Protein AF-A0A0V8M5J4-F1 (afdb_monomer_lite)

InterPro domains:
  IPR059876 Chloroethene reductive dehalogenase membrane anchor protein [PF27193] (1-86)

Secondary structure (DSSP, 8-state):
-HHHHHHHHHHHHHHHHHHHHHTT----HHHHHHHHHHHHHHHHHHHHHHHHHHTT-HHHHHHHIIIIIHHHHHHHHHHHHHHHHHHTT-

Radius of gyration: 15.11 Å; chains: 1; bounding box: 34×18×45 Å

Foldseek 3Di:
DVVVLVVVLVVVVVVVVVVCVVVVQPQDPVLVVLLSQLVVQQSVLQVQLVVCVVVVVNVVSVVSCVVRNVVSVVSNVVSVVVSVVVVVVD

Structure (mmCIF, N/CA/C/O backbone):
data_AF-A0A0V8M5J4-F1
#
_entry.id   AF-A0A0V8M5J4-F1
#
loop_
_atom_site.group_PDB
_atom_site.id
_atom_site.type_symbol
_atom_site.label_atom_id
_atom_site.label_alt_id
_atom_site.label_comp_id
_atom_site.label_asym_id
_atom_site.label_entity_id
_atom_site.label_seq_id
_atom_site.pdbx_PDB_ins_code
_atom_site.Cartn_x
_atom_site.Cartn_y
_atom_site.Cartn_z
_atom_site.occupancy
_atom_site.B_iso_or_equiv
_atom_site.auth_seq_id
_atom_site.auth_comp_id
_atom_site.auth_asym_id
_atom_site.auth_atom_id
_atom_site.pdbx_PDB_model_num
ATOM 1 N N . MET A 1 1 ? -3.867 1.089 -19.050 1.00 68.94 1 MET A N 1
ATOM 2 C CA . MET A 1 1 ? -3.158 1.135 -17.747 1.00 68.94 1 MET A CA 1
ATOM 3 C C . MET A 1 1 ? -4.044 1.690 -16.633 1.00 68.94 1 MET A C 1
ATOM 5 O O . MET A 1 1 ? -4.308 0.949 -15.699 1.00 68.94 1 MET A O 1
ATOM 9 N N . TRP A 1 2 ? -4.602 2.902 -16.754 1.00 74.75 2 TRP A N 1
ATOM 10 C CA . TRP A 1 2 ? -5.485 3.501 -15.732 1.00 74.75 2 TRP A CA 1
ATOM 11 C C . TRP A 1 2 ? -6.707 2.656 -15.346 1.00 74.75 2 TRP A C 1
ATOM 13 O O . TRP A 1 2 ? -6.987 2.495 -14.163 1.00 74.75 2 TRP A O 1
ATOM 23 N N . ALA A 1 3 ? -7.383 2.045 -16.324 1.00 78.56 3 ALA A N 1
ATOM 24 C CA . ALA A 1 3 ? -8.521 1.162 -16.057 1.00 78.56 3 ALA A CA 1
ATOM 25 C C . ALA A 1 3 ? -8.127 -0.091 -15.250 1.00 78.56 3 ALA A C 1
ATOM 27 O O . ALA A 1 3 ? -8.836 -0.476 -14.328 1.00 78.56 3 ALA A O 1
ATOM 28 N N . VAL A 1 4 ? -6.967 -0.689 -15.550 1.00 81.00 4 VAL A N 1
ATOM 29 C CA . VAL A 1 4 ? -6.452 -1.866 -14.827 1.00 81.00 4 VAL A CA 1
ATOM 30 C C . VAL A 1 4 ? -6.105 -1.496 -13.387 1.00 81.00 4 VAL A C 1
ATOM 32 O O . VAL A 1 4 ? -6.470 -2.219 -12.469 1.00 81.00 4 VAL A O 1
ATOM 35 N N . ILE A 1 5 ? -5.471 -0.340 -13.172 1.00 77.25 5 ILE A N 1
ATOM 36 C CA . ILE A 1 5 ? -5.146 0.164 -11.829 1.00 77.25 5 ILE A CA 1
ATOM 37 C C . ILE A 1 5 ? -6.419 0.450 -11.036 1.00 77.25 5 ILE A C 1
ATOM 39 O O . ILE A 1 5 ? -6.525 0.030 -9.889 1.00 77.25 5 ILE A O 1
ATOM 43 N N . GLY A 1 6 ? -7.408 1.103 -11.652 1.00 81.56 6 GLY A N 1
ATOM 44 C CA . GLY A 1 6 ? -8.715 1.324 -11.034 1.00 81.56 6 GLY A CA 1
ATOM 45 C C . GLY A 1 6 ? -9.393 0.012 -10.634 1.00 81.56 6 GLY A C 1
ATOM 46 O O . GLY A 1 6 ? -9.953 -0.083 -9.545 1.00 81.56 6 GLY A O 1
ATOM 47 N N . PHE A 1 7 ? -9.273 -1.028 -11.464 1.00 84.12 7 PHE A N 1
ATOM 48 C CA . PHE A 1 7 ? -9.809 -2.355 -11.167 1.00 84.12 7 PHE A CA 1
ATOM 49 C C . PHE A 1 7 ? -9.077 -3.031 -9.999 1.00 84.12 7 PHE A C 1
ATOM 51 O O . PHE A 1 7 ? -9.719 -3.538 -9.081 1.00 84.12 7 PHE A O 1
ATOM 58 N N . VAL A 1 8 ? -7.741 -2.983 -9.984 1.00 83.38 8 VAL A N 1
ATOM 59 C CA . VAL A 1 8 ? -6.914 -3.522 -8.890 1.00 83.38 8 VAL A CA 1
ATOM 60 C C . VAL A 1 8 ? -7.201 -2.795 -7.573 1.00 83.38 8 VAL A C 1
ATOM 62 O O . VAL A 1 8 ? -7.373 -3.446 -6.544 1.00 83.38 8 VAL A O 1
ATOM 65 N N . LEU A 1 9 ? -7.328 -1.466 -7.603 1.00 81.94 9 LEU A N 1
ATOM 66 C CA . LEU A 1 9 ? -7.718 -0.664 -6.442 1.00 81.94 9 LEU A CA 1
ATOM 67 C C . LEU A 1 9 ? -9.132 -1.008 -5.963 1.00 81.94 9 LEU A C 1
ATOM 69 O O . LEU A 1 9 ? -9.344 -1.149 -4.761 1.00 81.94 9 LEU A O 1
ATOM 73 N N . GLY A 1 10 ? -10.086 -1.194 -6.880 1.00 83.81 10 GLY A N 1
ATOM 74 C CA . GLY A 1 10 ? -11.458 -1.589 -6.557 1.00 83.81 10 GLY A CA 1
ATOM 75 C C . GLY A 1 10 ? -11.540 -2.969 -5.899 1.00 83.81 10 GLY A C 1
ATOM 76 O O . GLY A 1 10 ? -12.199 -3.123 -4.867 1.00 83.81 10 GLY A O 1
ATOM 77 N N . ILE A 1 11 ? -10.823 -3.962 -6.437 1.00 85.25 11 ILE A N 1
ATOM 78 C CA . ILE A 1 11 ? -10.701 -5.292 -5.820 1.00 85.25 11 ILE A CA 1
ATOM 79 C C . ILE A 1 11 ? -10.049 -5.169 -4.442 1.00 85.25 11 ILE A C 1
ATOM 81 O O . ILE A 1 11 ? -10.587 -5.691 -3.468 1.00 85.25 11 ILE A O 1
ATOM 85 N N . GLY A 1 12 ? -8.929 -4.447 -4.343 1.00 79.62 12 GLY A N 1
ATOM 86 C CA . GLY A 1 12 ? -8.216 -4.239 -3.085 1.00 79.62 12 GLY A CA 1
ATOM 87 C C . GLY A 1 12 ? -9.109 -3.618 -2.010 1.00 79.62 12 GLY A C 1
ATOM 88 O O . GLY A 1 12 ? -9.216 -4.157 -0.911 1.00 79.62 12 GLY A O 1
ATOM 89 N N . ALA A 1 13 ? -9.826 -2.544 -2.344 1.00 81.56 13 ALA A N 1
ATOM 90 C CA . ALA A 1 13 ? -10.774 -1.890 -1.446 1.00 81.56 13 ALA A CA 1
ATOM 91 C C . ALA A 1 13 ? -11.917 -2.828 -1.021 1.00 81.56 13 ALA A C 1
ATOM 93 O O . ALA A 1 13 ? -12.287 -2.857 0.152 1.00 81.56 13 ALA A O 1
ATOM 94 N N . THR A 1 14 ? -12.439 -3.637 -1.948 1.00 80.12 14 THR A N 1
ATOM 95 C CA . THR A 1 14 ? -13.516 -4.599 -1.664 1.00 80.12 14 THR A CA 1
ATOM 96 C C . THR A 1 14 ? -13.050 -5.700 -0.714 1.00 80.12 14 THR A C 1
ATOM 98 O O . THR A 1 14 ? -13.728 -5.987 0.273 1.00 80.12 14 THR A O 1
ATOM 101 N N . LEU A 1 15 ? -11.877 -6.290 -0.966 1.00 80.25 15 LEU A N 1
ATOM 102 C CA . LEU A 1 15 ? -11.293 -7.322 -0.105 1.00 80.25 15 LEU A CA 1
ATOM 103 C C . LEU A 1 15 ? -10.989 -6.779 1.295 1.00 80.25 15 LEU A C 1
ATOM 105 O O . LEU A 1 15 ? -11.232 -7.463 2.290 1.00 80.25 15 LEU A O 1
ATOM 109 N N . LEU A 1 16 ? -10.521 -5.534 1.388 1.00 75.56 16 LEU A N 1
ATOM 110 C CA . LEU A 1 16 ? -10.287 -4.871 2.670 1.00 75.56 16 LEU A CA 1
ATOM 111 C C . LEU A 1 16 ? -11.585 -4.633 3.428 1.00 75.56 16 LEU A C 1
ATOM 113 O O . LEU A 1 16 ? -11.678 -4.998 4.597 1.00 75.56 16 LEU A O 1
ATOM 117 N N . TYR A 1 17 ? -12.604 -4.095 2.760 1.00 79.75 17 TYR A N 1
ATOM 118 C CA . TYR A 1 17 ? -13.915 -3.882 3.362 1.00 79.75 17 TYR A CA 1
ATOM 119 C C . TYR A 1 17 ? -14.523 -5.194 3.880 1.00 79.75 17 TYR A C 1
ATOM 121 O O . TYR A 1 17 ? -15.013 -5.257 5.009 1.00 79.75 17 TYR A O 1
ATOM 129 N N . GLN A 1 18 ? -14.439 -6.270 3.092 1.00 77.81 18 GLN A N 1
ATOM 130 C CA . GLN A 1 18 ? -14.912 -7.594 3.499 1.00 77.81 18 GLN A CA 1
ATOM 131 C C . GLN A 1 18 ? -14.115 -8.160 4.680 1.00 77.81 18 GLN A C 1
ATOM 133 O O . GLN A 1 18 ? -14.711 -8.685 5.620 1.00 77.81 18 GLN A O 1
ATOM 138 N N . SER A 1 19 ? -12.787 -8.021 4.675 1.00 70.56 19 SER A N 1
ATOM 139 C CA . SER A 1 19 ? -11.929 -8.481 5.774 1.00 70.56 19 SER A CA 1
ATOM 140 C C . SER A 1 19 ? -12.251 -7.759 7.088 1.00 70.56 19 SER A C 1
ATOM 142 O O . SER A 1 19 ? -12.405 -8.401 8.129 1.00 70.56 19 SER A O 1
ATOM 144 N N . ILE A 1 20 ? -12.459 -6.439 7.030 1.00 72.94 20 ILE A N 1
ATOM 145 C CA . ILE A 1 20 ? -12.874 -5.622 8.179 1.00 72.94 20 ILE A CA 1
ATOM 146 C C . ILE A 1 20 ? -14.234 -6.086 8.712 1.00 72.94 20 ILE A C 1
ATOM 148 O O . ILE A 1 20 ? -14.386 -6.323 9.915 1.00 72.94 20 ILE A O 1
ATOM 152 N N . ARG A 1 21 ? -15.210 -6.273 7.813 1.00 73.75 21 ARG A N 1
ATOM 153 C CA . ARG A 1 21 ? -16.569 -6.707 8.160 1.00 73.75 21 ARG A CA 1
ATOM 154 C C . ARG A 1 21 ? -16.586 -8.092 8.811 1.00 73.75 21 ARG A C 1
ATOM 156 O O . ARG A 1 21 ? -17.272 -8.282 9.813 1.00 73.75 21 ARG A O 1
ATOM 163 N N . ASN A 1 22 ? -15.823 -9.042 8.274 1.00 73.25 22 ASN A N 1
ATOM 164 C CA . ASN A 1 22 ? -15.803 -10.422 8.762 1.00 73.25 22 ASN A CA 1
ATOM 165 C C . ASN A 1 22 ? -15.129 -10.552 10.134 1.00 73.25 22 ASN A C 1
ATOM 167 O O . ASN A 1 22 ? -15.520 -11.396 10.935 1.00 73.25 22 ASN A O 1
ATOM 171 N N . GLN A 1 23 ? -14.141 -9.707 10.434 1.00 67.88 23 GLN A N 1
ATOM 172 C CA . GLN A 1 23 ? -13.359 -9.805 11.667 1.00 67.88 23 GLN A CA 1
ATOM 173 C C . GLN A 1 23 ? -13.923 -8.986 12.846 1.00 67.88 23 GLN A C 1
ATOM 175 O O . GLN A 1 23 ? -13.265 -8.933 13.894 1.00 67.88 23 GLN A O 1
ATOM 180 N N . ARG A 1 24 ? -15.104 -8.353 12.683 1.00 66.38 24 ARG A N 1
ATOM 181 C CA . ARG A 1 24 ? -15.716 -7.379 13.618 1.00 66.38 24 ARG A CA 1
ATOM 182 C C . ARG A 1 24 ? -14.713 -6.339 14.138 1.00 66.38 24 ARG A C 1
ATOM 184 O O . ARG A 1 24 ? -14.777 -5.929 15.293 1.00 66.38 24 ARG A O 1
ATOM 191 N N . ILE A 1 25 ? -13.752 -5.945 13.304 1.00 66.44 25 ILE A N 1
ATOM 192 C CA . ILE A 1 25 ? -12.746 -4.958 13.697 1.00 66.44 25 ILE A CA 1
ATOM 193 C C . ILE A 1 25 ? -13.447 -3.601 13.730 1.00 66.44 25 ILE A C 1
ATOM 195 O O . ILE A 1 25 ? -13.985 -3.156 12.715 1.00 66.44 25 ILE A O 1
ATOM 199 N N . SER A 1 26 ? -13.440 -2.944 14.889 1.00 70.12 26 SER A N 1
ATOM 200 C CA . SER A 1 26 ? -13.818 -1.536 15.004 1.00 70.12 26 SER A CA 1
ATOM 201 C C . SER A 1 26 ? -12.710 -0.686 14.378 1.00 70.12 26 SER A C 1
ATOM 203 O O . SER A 1 26 ? -11.802 -0.225 15.063 1.00 70.12 26 SER A O 1
ATOM 205 N N . VAL A 1 27 ? -12.733 -0.561 13.050 1.00 75.62 27 VAL A N 1
ATOM 206 C CA . VAL A 1 27 ? -11.788 0.290 12.319 1.00 75.62 27 VAL A CA 1
ATOM 207 C C . VAL A 1 27 ? -12.265 1.727 12.431 1.00 75.62 27 VAL A C 1
ATOM 209 O O . VAL A 1 27 ? -13.387 2.061 12.045 1.00 75.62 27 VAL A O 1
ATOM 212 N N . ARG A 1 28 ? -11.410 2.595 12.960 1.00 85.69 28 ARG A N 1
ATOM 213 C CA . ARG A 1 28 ? -11.693 4.026 13.048 1.00 85.69 28 ARG A CA 1
ATOM 214 C C . ARG A 1 28 ? -11.522 4.670 11.674 1.00 85.69 28 ARG A C 1
ATOM 216 O O . ARG A 1 28 ? -10.707 4.241 10.859 1.00 85.69 28 ARG A O 1
ATOM 223 N N . TRP A 1 29 ? -12.260 5.751 11.423 1.00 81.44 29 TRP A N 1
ATOM 224 C CA . TRP A 1 29 ? -12.266 6.431 10.119 1.00 81.44 29 TRP A CA 1
ATOM 225 C C . TRP A 1 29 ? -10.859 6.844 9.647 1.00 81.44 29 TRP A C 1
ATOM 227 O O . TRP A 1 29 ? -10.555 6.745 8.460 1.00 81.44 29 TRP A O 1
ATOM 237 N N . TYR A 1 30 ? -9.979 7.256 10.569 1.00 85.69 30 TYR A N 1
ATOM 238 C CA . TYR A 1 30 ? -8.618 7.674 10.233 1.00 85.69 30 TYR A CA 1
ATOM 239 C C . TYR A 1 30 ? -7.712 6.491 9.875 1.00 85.69 30 TYR A C 1
ATOM 241 O O . TYR A 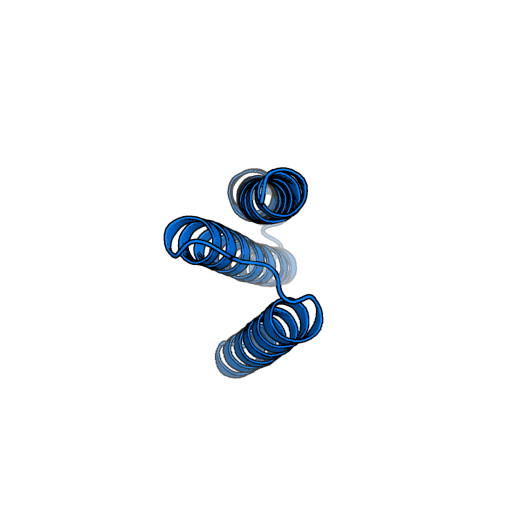1 30 ? -6.826 6.642 9.044 1.00 85.69 30 TYR A O 1
ATOM 249 N N . GLU A 1 31 ? -7.935 5.304 10.445 1.00 87.38 31 GLU A N 1
ATOM 250 C CA . GLU A 1 31 ? -7.182 4.092 10.092 1.00 87.38 31 GLU A CA 1
ATOM 251 C C . GLU A 1 31 ? -7.524 3.682 8.661 1.00 87.38 31 GLU A C 1
ATOM 253 O O . GLU A 1 31 ? -6.639 3.370 7.866 1.00 87.38 31 GLU A O 1
ATOM 258 N N . MET A 1 32 ? -8.806 3.785 8.304 1.00 84.75 32 MET A N 1
ATOM 259 C CA . MET A 1 32 ? -9.267 3.565 6.939 1.00 84.75 32 MET A CA 1
ATOM 260 C C . MET A 1 32 ? -8.675 4.596 5.967 1.00 84.75 32 MET A C 1
ATOM 262 O O . MET A 1 32 ? -8.222 4.218 4.888 1.00 84.75 32 MET A O 1
ATOM 266 N N . LEU A 1 33 ? -8.616 5.876 6.354 1.00 87.00 33 LEU A N 1
ATOM 267 C CA . LEU A 1 33 ? -8.027 6.936 5.531 1.00 87.00 33 LEU A CA 1
ATOM 268 C C . LEU A 1 33 ? -6.518 6.731 5.316 1.00 87.00 33 LEU A C 1
ATOM 270 O O . LEU A 1 33 ? -6.054 6.776 4.179 1.00 87.00 33 LEU A O 1
ATOM 274 N N . ILE A 1 34 ? -5.756 6.463 6.382 1.00 89.31 34 ILE A N 1
ATOM 275 C CA . ILE A 1 34 ? -4.305 6.222 6.308 1.00 89.31 34 ILE A CA 1
ATOM 276 C C . ILE A 1 34 ? -4.014 4.977 5.463 1.00 89.31 34 ILE A C 1
ATOM 278 O O . ILE A 1 34 ? -3.131 5.007 4.605 1.00 89.31 34 ILE A O 1
ATOM 282 N N . GLY A 1 35 ? -4.782 3.900 5.658 1.00 88.88 35 GLY A N 1
ATOM 283 C CA . GLY A 1 35 ? -4.660 2.683 4.859 1.00 88.88 35 GLY A CA 1
ATOM 284 C C . GLY A 1 35 ? -4.952 2.926 3.377 1.00 88.88 35 GLY A C 1
ATOM 285 O O . GLY A 1 35 ? -4.190 2.480 2.519 1.00 88.88 35 GLY A O 1
ATOM 286 N N . ALA A 1 36 ? -6.009 3.682 3.067 1.00 87.38 36 ALA A N 1
ATOM 287 C CA . ALA A 1 36 ? -6.355 4.044 1.696 1.00 87.38 36 ALA A CA 1
ATOM 288 C C . ALA A 1 36 ? -5.256 4.885 1.029 1.00 87.38 36 ALA A C 1
ATOM 290 O O . ALA A 1 36 ? -4.847 4.571 -0.088 1.00 87.38 36 ALA A O 1
ATOM 291 N N . ILE A 1 37 ? -4.727 5.901 1.721 1.00 91.06 37 ILE A N 1
ATOM 292 C CA . ILE A 1 37 ? -3.616 6.727 1.220 1.00 91.06 37 ILE A CA 1
ATOM 293 C C . ILE A 1 37 ? -2.378 5.863 0.958 1.00 91.06 37 ILE A C 1
ATOM 295 O O . ILE A 1 37 ? -1.770 5.976 -0.107 1.00 91.06 37 ILE A O 1
ATOM 299 N N . GLY A 1 38 ? -2.038 4.960 1.884 1.00 92.38 38 GLY A N 1
ATOM 300 C CA . GLY A 1 38 ? -0.906 4.047 1.730 1.00 92.38 38 GLY A CA 1
ATOM 301 C C . GLY A 1 38 ? -1.021 3.158 0.488 1.00 92.38 38 GLY A C 1
ATOM 302 O O . GLY A 1 38 ? -0.067 3.036 -0.280 1.00 92.38 38 GLY A O 1
ATOM 303 N N . LEU A 1 39 ? -2.207 2.599 0.233 1.00 89.81 39 LEU A N 1
ATOM 304 C CA . LEU A 1 39 ? -2.460 1.788 -0.963 1.00 89.81 39 LEU A CA 1
ATOM 305 C C . LEU A 1 39 ? -2.415 2.608 -2.248 1.00 89.81 39 LEU A C 1
ATOM 307 O O . LEU A 1 39 ? -1.804 2.168 -3.218 1.00 89.81 39 LEU A O 1
ATOM 311 N N . VAL A 1 40 ? -3.030 3.793 -2.264 1.00 90.00 40 VAL A N 1
ATOM 312 C CA . VAL A 1 40 ? -2.986 4.683 -3.432 1.00 90.00 40 VAL A CA 1
ATOM 313 C C . VAL A 1 40 ? -1.541 5.042 -3.764 1.00 90.00 40 VAL A C 1
ATOM 315 O O . VAL A 1 40 ? -1.143 4.903 -4.918 1.00 90.00 40 VAL A O 1
ATOM 318 N N . MET A 1 41 ? -0.735 5.419 -2.764 1.00 92.75 41 MET A N 1
ATOM 319 C CA . MET A 1 41 ? 0.696 5.680 -2.952 1.00 92.75 41 MET A CA 1
ATOM 320 C C . MET A 1 41 ? 1.423 4.453 -3.501 1.00 92.75 41 MET A C 1
ATOM 322 O O . MET A 1 41 ? 2.159 4.571 -4.477 1.00 92.75 41 MET A O 1
ATOM 326 N N . PHE A 1 42 ? 1.190 3.271 -2.927 1.00 91.69 42 PHE A N 1
ATOM 327 C CA . PHE A 1 42 ? 1.838 2.044 -3.380 1.00 91.69 42 PHE A CA 1
ATOM 328 C C . PHE A 1 42 ? 1.523 1.722 -4.845 1.00 91.69 42 PHE A C 1
ATOM 330 O O . PHE A 1 42 ? 2.438 1.524 -5.642 1.00 91.69 42 PHE A O 1
ATOM 337 N N . PHE A 1 43 ? 0.246 1.714 -5.229 1.00 89.19 43 PHE A N 1
ATOM 338 C CA . PHE A 1 43 ? -0.148 1.397 -6.603 1.00 89.19 43 PHE A CA 1
ATOM 339 C C . PHE A 1 43 ? 0.272 2.478 -7.602 1.00 89.19 43 PHE A C 1
ATOM 341 O O . PHE A 1 43 ? 0.692 2.147 -8.712 1.00 89.19 43 PHE A O 1
ATOM 348 N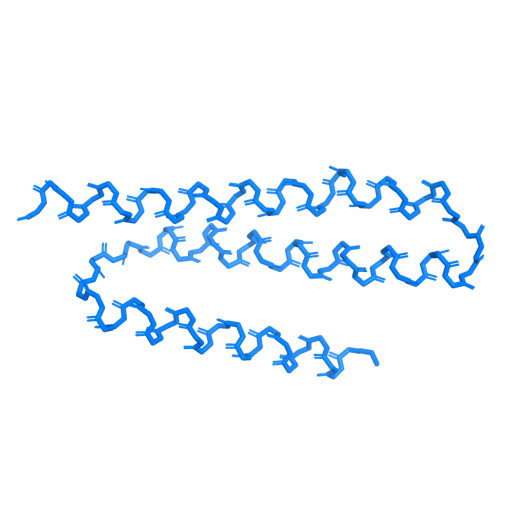 N . PHE A 1 44 ? 0.218 3.752 -7.207 1.00 89.56 44 PHE A N 1
ATOM 349 C CA . PHE A 1 44 ? 0.721 4.858 -8.018 1.00 89.56 44 PHE A CA 1
ATOM 350 C C . PHE A 1 44 ? 2.229 4.729 -8.266 1.00 89.56 44 PHE A C 1
ATOM 352 O O . PHE A 1 44 ? 2.679 4.796 -9.411 1.00 89.56 44 PHE A O 1
ATOM 359 N N . GLY A 1 45 ? 3.018 4.485 -7.217 1.00 91.62 45 GLY A N 1
ATOM 360 C CA . GLY A 1 45 ? 4.458 4.277 -7.345 1.00 91.62 45 GLY A CA 1
ATOM 361 C C . GLY A 1 45 ? 4.792 3.036 -8.178 1.00 91.62 45 GLY A C 1
ATOM 362 O O . GLY A 1 45 ? 5.676 3.092 -9.029 1.00 91.62 45 GLY A O 1
ATOM 363 N N . LEU A 1 46 ? 4.044 1.940 -8.003 1.00 91.31 46 LEU A N 1
ATOM 364 C CA . LEU A 1 46 ? 4.269 0.687 -8.724 1.00 91.31 46 LEU A CA 1
ATOM 365 C C . LEU A 1 46 ? 4.033 0.850 -10.228 1.00 91.31 46 LEU A C 1
ATOM 367 O O . LEU A 1 46 ? 4.828 0.367 -11.030 1.00 91.31 46 LEU A O 1
ATOM 371 N N . GLN A 1 47 ? 2.984 1.570 -10.631 1.00 88.81 47 GLN A N 1
ATOM 372 C CA . GLN A 1 47 ? 2.780 1.901 -12.039 1.00 88.81 47 GLN A CA 1
ATOM 373 C C . GLN A 1 47 ? 3.936 2.747 -12.588 1.00 88.81 47 GLN A C 1
ATOM 375 O O . GLN A 1 47 ? 4.430 2.456 -13.679 1.00 88.81 47 GLN A O 1
ATOM 380 N N . ASN A 1 48 ? 4.353 3.794 -11.870 1.00 89.88 48 ASN A N 1
ATOM 381 C CA . ASN A 1 48 ? 5.437 4.669 -12.324 1.00 89.88 48 ASN A CA 1
ATOM 382 C C . ASN A 1 48 ? 6.758 3.902 -12.455 1.00 89.88 48 ASN A C 1
ATOM 384 O O . ASN A 1 48 ? 7.480 4.101 -13.426 1.00 89.88 48 ASN A O 1
ATOM 388 N N . PHE A 1 49 ? 7.022 2.957 -11.550 1.00 90.88 49 PHE A N 1
ATOM 389 C CA . PHE A 1 49 ? 8.139 2.025 -11.669 1.00 90.88 49 PHE A CA 1
ATOM 390 C C . PHE A 1 49 ? 8.048 1.186 -12.952 1.00 90.88 49 PHE A C 1
ATOM 392 O O . PHE A 1 49 ? 8.999 1.152 -13.726 1.00 90.88 49 PHE A O 1
ATOM 399 N N . LEU A 1 50 ? 6.905 0.539 -13.211 1.00 90.00 50 LEU A N 1
ATOM 400 C CA . LEU A 1 50 ? 6.726 -0.302 -14.404 1.00 90.00 50 LEU A CA 1
ATOM 401 C C . LEU A 1 50 ? 6.830 0.504 -15.707 1.00 90.00 50 LEU A C 1
ATOM 403 O O . LEU A 1 50 ? 7.393 0.022 -16.685 1.00 90.00 50 LEU A O 1
ATOM 407 N N . THR A 1 51 ? 6.306 1.731 -15.708 1.00 89.12 51 THR A N 1
ATOM 408 C CA . THR A 1 51 ? 6.344 2.635 -16.867 1.00 89.12 51 THR A CA 1
ATOM 409 C C . THR A 1 51 ? 7.771 3.107 -17.130 1.00 89.12 51 THR A C 1
ATOM 411 O O . THR A 1 51 ? 8.282 2.921 -18.229 1.00 89.12 51 THR A O 1
ATOM 414 N N . GLY A 1 52 ? 8.459 3.624 -16.108 1.00 87.12 52 GLY A N 1
ATOM 415 C CA . GLY A 1 52 ? 9.838 4.085 -16.253 1.00 87.12 52 GLY A CA 1
ATOM 416 C C . GLY A 1 52 ? 10.810 2.956 -16.606 1.00 87.12 52 GLY A C 1
ATOM 417 O O . GLY A 1 52 ? 11.768 3.180 -17.341 1.00 87.12 52 GLY A O 1
ATOM 418 N N . PHE A 1 53 ? 10.559 1.726 -16.143 1.00 87.12 53 PHE A N 1
ATOM 419 C CA . PHE A 1 53 ? 11.383 0.574 -16.505 1.00 87.12 53 PHE A CA 1
ATOM 420 C C . PHE A 1 53 ? 11.202 0.197 -17.982 1.00 87.12 53 PHE A C 1
ATOM 422 O O . PHE A 1 53 ? 12.184 -0.104 -18.658 1.00 87.12 53 PHE A O 1
ATOM 429 N N . ALA A 1 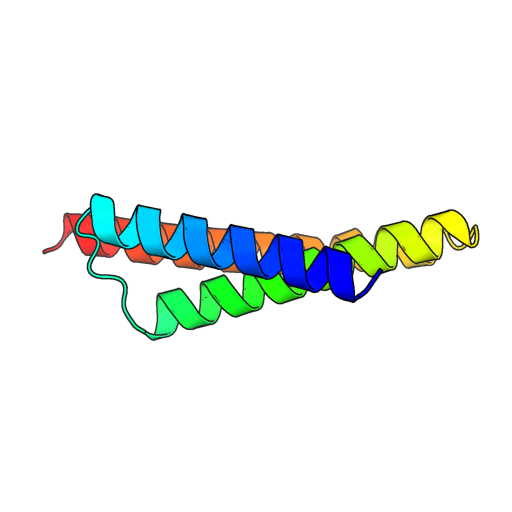54 ? 9.970 0.272 -18.499 1.00 89.25 54 ALA A N 1
ATOM 430 C CA . ALA A 1 54 ? 9.681 0.070 -19.920 1.00 89.25 54 ALA A CA 1
ATOM 431 C C . ALA A 1 54 ? 10.296 1.165 -20.814 1.00 89.25 54 ALA A C 1
ATOM 433 O O . ALA A 1 54 ? 10.647 0.893 -21.959 1.00 89.25 54 ALA A O 1
ATOM 434 N N . GLU A 1 55 ? 10.473 2.377 -20.285 1.00 91.31 55 GLU A N 1
ATOM 435 C CA . GLU A 1 55 ? 11.118 3.509 -20.967 1.00 91.31 55 GLU A CA 1
ATOM 436 C C . GLU A 1 55 ? 12.647 3.559 -20.769 1.00 91.31 55 GLU A C 1
ATOM 438 O O . GLU A 1 55 ? 13.284 4.560 -21.088 1.00 91.31 55 GLU A O 1
ATOM 443 N N . PHE A 1 56 ? 13.263 2.497 -20.231 1.00 88.06 56 PHE A N 1
ATOM 444 C CA . PHE A 1 56 ? 14.699 2.421 -19.903 1.00 88.06 56 PHE A CA 1
ATOM 445 C C . PHE A 1 56 ? 15.197 3.492 -18.907 1.00 88.06 56 PHE A C 1
ATOM 447 O O . PHE A 1 56 ? 16.399 3.630 -18.677 1.00 88.06 56 PHE A O 1
ATOM 454 N N . ALA A 1 57 ? 14.287 4.189 -18.222 1.00 88.12 57 ALA A N 1
ATOM 455 C CA . ALA A 1 57 ? 14.563 5.126 -17.135 1.00 88.12 57 ALA A CA 1
ATOM 456 C C . ALA A 1 57 ? 14.680 4.386 -15.787 1.00 88.12 57 ALA A C 1
ATOM 458 O O . ALA A 1 57 ? 13.980 4.672 -14.806 1.00 88.12 57 ALA A O 1
ATOM 459 N N . SER A 1 58 ? 15.577 3.399 -15.728 1.00 84.56 58 SER A N 1
ATOM 460 C CA . SER A 1 58 ? 15.749 2.491 -14.582 1.00 84.56 58 SER A CA 1
ATOM 461 C C . SER A 1 58 ? 16.054 3.227 -13.273 1.00 84.56 58 SER A C 1
ATOM 463 O O . SER A 1 58 ? 15.511 2.881 -12.223 1.00 84.56 58 SER A O 1
ATOM 465 N N . HIS A 1 59 ? 16.849 4.297 -13.334 1.00 88.75 59 HIS A N 1
ATOM 466 C CA . HIS A 1 59 ? 17.223 5.073 -12.154 1.00 88.75 59 HIS A CA 1
ATOM 467 C C . HIS A 1 59 ? 16.030 5.814 -11.529 1.00 88.75 59 HIS A C 1
ATOM 469 O O . HIS A 1 59 ? 15.837 5.752 -10.316 1.00 88.75 59 HIS A O 1
ATOM 475 N N . ALA A 1 60 ? 15.200 6.467 -12.351 1.00 86.56 60 ALA A N 1
ATOM 476 C CA . ALA A 1 60 ? 13.993 7.158 -11.894 1.00 86.56 60 ALA A CA 1
ATOM 477 C C . ALA A 1 60 ? 12.949 6.169 -11.354 1.00 86.56 60 ALA A C 1
ATOM 479 O O . ALA A 1 60 ? 12.319 6.414 -10.327 1.00 86.56 60 ALA A O 1
ATOM 480 N N . SER A 1 61 ? 12.831 5.008 -12.001 1.00 89.19 61 SER A N 1
ATOM 481 C CA . SER A 1 61 ? 11.927 3.935 -11.581 1.00 89.19 61 SER A CA 1
ATOM 482 C C . SER A 1 61 ? 12.246 3.456 -10.164 1.00 89.19 61 SER A C 1
ATOM 484 O O . SER A 1 61 ? 11.360 3.385 -9.312 1.00 89.19 61 SER A O 1
ATOM 486 N N . LEU A 1 62 ? 13.523 3.186 -9.871 1.00 91.56 62 LEU A N 1
ATOM 487 C CA . LEU A 1 62 ? 13.961 2.762 -8.536 1.00 91.56 62 LEU A CA 1
ATOM 488 C C . LEU A 1 62 ? 13.673 3.819 -7.462 1.00 91.56 62 LEU A C 1
ATOM 490 O O . LEU A 1 62 ? 13.290 3.472 -6.345 1.00 91.56 62 LEU A O 1
ATOM 494 N N . ILE A 1 63 ? 13.792 5.105 -7.802 1.00 92.94 63 ILE A N 1
ATOM 495 C CA . ILE A 1 63 ? 13.461 6.204 -6.887 1.00 92.94 63 ILE A CA 1
ATOM 496 C C . ILE A 1 63 ? 11.963 6.196 -6.547 1.00 92.94 63 ILE A C 1
ATOM 498 O O . ILE A 1 63 ? 11.614 6.338 -5.376 1.00 92.94 63 ILE A O 1
ATOM 502 N N . PHE A 1 64 ? 11.074 5.952 -7.518 1.00 90.19 64 PHE A N 1
ATOM 503 C CA . PHE A 1 64 ? 9.638 5.790 -7.246 1.00 90.19 64 PHE A CA 1
ATOM 504 C C . PHE A 1 64 ? 9.352 4.623 -6.297 1.00 90.19 64 PHE A C 1
ATOM 506 O O . PHE A 1 64 ? 8.536 4.752 -5.382 1.00 90.19 64 PHE A O 1
ATOM 513 N N . LEU A 1 65 ? 10.052 3.499 -6.466 1.00 90.44 65 LEU A N 1
ATOM 514 C CA . LEU A 1 65 ? 9.901 2.348 -5.579 1.00 90.44 65 LEU A CA 1
ATOM 515 C C . LEU A 1 65 ? 10.296 2.695 -4.131 1.00 90.44 65 LEU A C 1
ATOM 517 O O . LEU A 1 65 ? 9.555 2.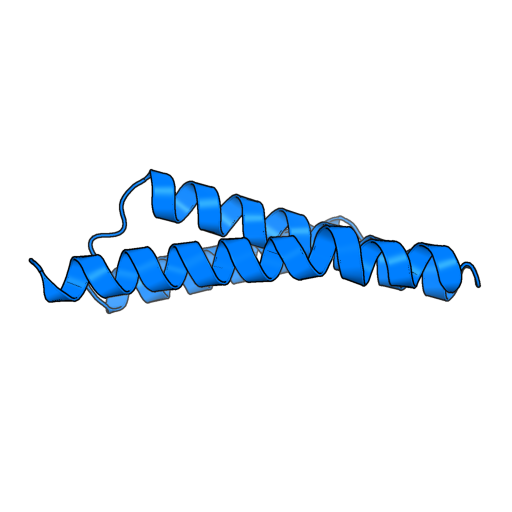383 -3.198 1.00 90.44 65 LEU A O 1
ATOM 521 N N . LEU A 1 66 ? 11.428 3.376 -3.931 1.00 93.44 66 LEU A N 1
ATOM 522 C CA . LEU A 1 66 ? 11.902 3.732 -2.590 1.00 93.44 66 LEU A CA 1
ATOM 523 C C . LEU A 1 66 ? 11.107 4.863 -1.933 1.00 93.44 66 LEU A C 1
ATOM 525 O O . LEU A 1 66 ? 10.820 4.780 -0.744 1.00 93.44 66 LEU A O 1
ATOM 529 N N . ILE A 1 67 ? 10.785 5.925 -2.670 1.00 94.81 67 ILE A N 1
ATOM 530 C CA . ILE A 1 67 ? 10.227 7.157 -2.089 1.00 94.81 67 ILE A CA 1
ATOM 531 C C . ILE A 1 67 ? 8.697 7.131 -2.064 1.00 94.81 67 ILE A C 1
ATOM 533 O O . ILE A 1 67 ? 8.087 7.789 -1.227 1.00 94.81 67 ILE A O 1
ATOM 537 N N . VAL A 1 68 ? 8.055 6.360 -2.945 1.00 94.00 68 VAL A N 1
ATOM 538 C CA . VAL A 1 68 ? 6.589 6.331 -3.045 1.00 94.00 68 VAL A CA 1
ATOM 539 C C . VAL A 1 68 ? 6.027 4.987 -2.589 1.00 94.00 68 VAL A C 1
ATOM 541 O O . VAL A 1 68 ? 5.186 4.959 -1.688 1.00 94.00 68 VAL A O 1
ATOM 544 N N . CYS A 1 69 ? 6.508 3.866 -3.141 1.00 92.81 69 CYS A N 1
ATOM 545 C CA . CYS A 1 69 ? 5.955 2.553 -2.788 1.00 92.81 69 CYS A CA 1
ATOM 546 C C . CYS A 1 69 ? 6.252 2.163 -1.339 1.00 92.81 69 CYS A C 1
ATOM 548 O O . CYS A 1 69 ? 5.357 1.700 -0.633 1.00 92.81 69 CYS A O 1
ATOM 550 N N . LEU A 1 70 ? 7.497 2.349 -0.897 1.00 94.50 70 LEU A N 1
ATOM 551 C CA . LEU A 1 70 ? 7.942 1.959 0.441 1.00 94.50 70 LEU A CA 1
ATOM 552 C C . LEU A 1 70 ? 7.176 2.716 1.544 1.00 94.50 70 LEU A C 1
ATOM 554 O O . LEU A 1 70 ? 6.595 2.056 2.408 1.00 94.50 70 LEU A O 1
ATOM 558 N N . PRO A 1 71 ? 7.050 4.059 1.500 1.00 95.62 71 PRO A N 1
ATOM 559 C CA . PRO A 1 71 ? 6.220 4.788 2.457 1.00 95.62 71 PRO A CA 1
ATOM 560 C C . PRO A 1 71 ? 4.739 4.422 2.364 1.00 95.62 71 PRO A C 1
ATOM 562 O O . PRO A 1 71 ? 4.078 4.327 3.396 1.00 95.62 71 PRO A O 1
ATOM 565 N N . GLY A 1 72 ? 4.224 4.143 1.161 1.00 93.62 72 GLY A N 1
ATOM 566 C CA . GLY A 1 72 ? 2.853 3.661 0.977 1.00 93.62 72 GLY A CA 1
ATOM 567 C C . GLY A 1 72 ? 2.580 2.348 1.724 1.00 93.62 72 GLY A C 1
ATOM 568 O O . GLY A 1 72 ? 1.606 2.246 2.473 1.00 93.62 72 GLY A O 1
ATOM 569 N N . LEU A 1 73 ? 3.483 1.367 1.601 1.00 93.75 73 LEU A N 1
ATOM 570 C CA . LEU A 1 73 ? 3.403 0.102 2.343 1.00 93.75 73 LEU A CA 1
ATOM 571 C C . LEU A 1 73 ? 3.530 0.302 3.853 1.00 93.75 73 LEU A C 1
ATOM 573 O O . LEU A 1 73 ? 2.807 -0.344 4.612 1.00 93.75 73 LEU A O 1
ATOM 577 N N . LEU A 1 74 ? 4.415 1.199 4.298 1.00 95.44 74 LEU A N 1
ATOM 578 C CA . LEU A 1 74 ? 4.566 1.516 5.718 1.00 95.44 74 LEU A CA 1
ATOM 579 C C . LEU A 1 74 ? 3.284 2.125 6.294 1.00 95.44 74 LEU A C 1
ATOM 581 O O . LEU A 1 74 ? 2.828 1.678 7.344 1.00 95.44 74 LEU A O 1
ATOM 585 N N . LEU A 1 75 ? 2.663 3.084 5.601 1.00 92.88 75 LEU A N 1
ATOM 586 C CA . LEU A 1 75 ? 1.389 3.678 6.018 1.00 92.88 75 LEU A CA 1
ATOM 587 C C . LEU A 1 75 ? 0.272 2.634 6.085 1.00 92.88 75 LEU A C 1
ATOM 589 O O . LEU A 1 75 ? -0.465 2.578 7.070 1.00 92.88 75 LEU A O 1
ATOM 593 N N . PHE A 1 76 ? 0.178 1.765 5.078 1.00 89.56 76 PHE A N 1
ATOM 594 C CA . PHE A 1 76 ? -0.811 0.691 5.069 1.00 89.56 76 PHE A CA 1
ATOM 595 C C . PHE A 1 76 ? -0.584 -0.320 6.209 1.00 89.56 76 PHE A C 1
ATOM 597 O O . PHE A 1 76 ? -1.528 -0.720 6.900 1.00 89.56 76 PHE A O 1
ATOM 604 N N . GLY A 1 77 ? 0.673 -0.692 6.461 1.00 90.38 77 GLY A N 1
ATOM 605 C CA . GLY A 1 77 ? 1.057 -1.552 7.579 1.00 90.38 77 GLY A CA 1
ATOM 606 C C . GLY A 1 77 ? 0.757 -0.920 8.941 1.00 90.38 77 GLY A C 1
ATOM 607 O O . GLY A 1 77 ? 0.238 -1.598 9.829 1.00 90.38 77 GLY A O 1
ATOM 608 N N . LEU A 1 78 ? 1.011 0.383 9.097 1.00 92.12 78 LEU A N 1
ATOM 609 C CA . LEU A 1 78 ? 0.698 1.143 10.309 1.00 92.12 78 LEU A CA 1
ATOM 610 C C . LEU A 1 78 ? -0.808 1.199 10.565 1.00 92.12 78 LEU A C 1
ATOM 612 O O . LEU A 1 78 ? -1.240 0.882 11.671 1.00 92.12 78 LEU A O 1
ATOM 616 N N . ALA A 1 79 ? -1.609 1.529 9.549 1.00 89.94 79 ALA A N 1
ATOM 617 C CA . ALA A 1 79 ? -3.069 1.523 9.645 1.00 89.94 79 ALA A CA 1
ATOM 618 C C . ALA A 1 79 ? -3.608 0.148 10.070 1.00 89.94 79 ALA A C 1
ATOM 620 O O . ALA A 1 79 ? -4.451 0.053 10.962 1.00 89.94 79 ALA A O 1
ATOM 621 N N . SER A 1 80 ? -3.060 -0.922 9.489 1.00 85.44 80 SER A N 1
ATOM 622 C CA . SER A 1 80 ? -3.433 -2.301 9.821 1.00 85.44 80 SER A CA 1
ATOM 623 C C . SER A 1 80 ? -3.062 -2.669 11.263 1.00 85.44 80 SER A C 1
ATOM 625 O O . SER A 1 80 ? -3.845 -3.303 11.972 1.00 85.44 80 SER A O 1
ATOM 627 N N . ARG A 1 81 ? -1.878 -2.248 11.730 1.00 88.38 81 ARG A N 1
ATOM 628 C CA . ARG A 1 81 ? -1.439 -2.450 13.119 1.00 88.38 81 ARG A CA 1
ATOM 629 C C . ARG A 1 81 ? -2.306 -1.681 14.111 1.00 88.38 81 ARG A C 1
ATOM 631 O O . ARG A 1 81 ? -2.707 -2.269 15.110 1.00 88.38 81 ARG A O 1
ATOM 638 N N . LEU A 1 82 ? -2.621 -0.418 13.831 1.00 86.81 82 LEU A N 1
ATOM 639 C CA . LEU A 1 82 ? -3.507 0.414 14.654 1.00 86.81 82 LEU A CA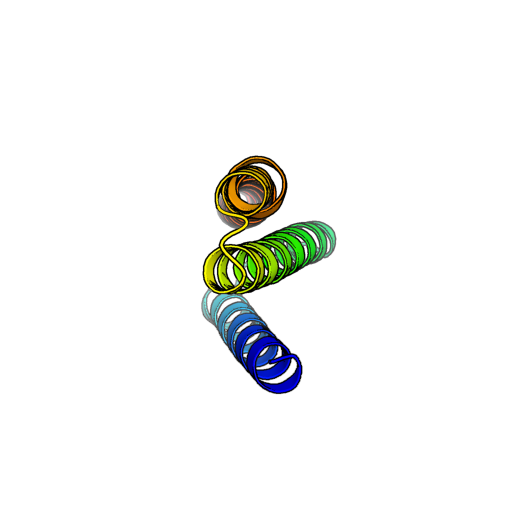 1
ATOM 640 C C . LEU A 1 82 ? -4.887 -0.235 14.818 1.00 86.81 82 LEU A C 1
ATOM 642 O O . LEU A 1 82 ? -5.324 -0.464 15.948 1.00 86.81 82 LEU A O 1
ATOM 646 N N . ALA A 1 83 ? -5.496 -0.649 13.704 1.00 83.25 83 ALA A N 1
ATOM 647 C CA . ALA A 1 83 ? -6.790 -1.325 13.704 1.00 83.25 83 ALA A CA 1
ATOM 648 C C . ALA A 1 83 ? -6.763 -2.639 14.511 1.00 83.25 83 ALA A C 1
ATOM 650 O O . ALA A 1 83 ? -7.692 -2.942 15.262 1.00 83.25 83 ALA A O 1
ATOM 651 N N . SER A 1 84 ? -5.677 -3.416 14.407 1.00 81.44 84 SER A N 1
ATOM 652 C CA . SER A 1 84 ? -5.513 -4.649 15.185 1.00 81.44 84 SER A CA 1
ATOM 653 C C . SER A 1 84 ? -5.288 -4.396 16.677 1.00 81.44 84 SER A C 1
ATOM 655 O O . SER A 1 84 ? -5.733 -5.207 17.485 1.00 81.44 84 SER A O 1
ATOM 657 N N . MET A 1 85 ? -4.581 -3.329 17.060 1.00 83.00 85 MET A N 1
ATOM 658 C CA . MET A 1 85 ? -4.345 -3.021 18.473 1.00 83.00 85 MET A CA 1
ATOM 659 C C . MET A 1 85 ? -5.625 -2.558 19.165 1.00 83.00 85 MET A C 1
ATOM 661 O O . MET A 1 85 ? -5.893 -3.002 20.277 1.00 83.00 85 MET A O 1
ATOM 665 N N . HIS A 1 86 ? -6.452 -1.742 18.506 1.00 74.75 86 HIS A N 1
ATOM 666 C CA . HIS A 1 86 ? -7.732 -1.317 19.080 1.00 74.75 86 HIS A CA 1
ATOM 667 C C . HIS A 1 86 ? -8.683 -2.483 19.346 1.00 74.75 86 HIS A C 1
ATOM 669 O O . HIS A 1 86 ? -9.365 -2.477 20.366 1.00 74.75 86 HIS A O 1
ATOM 675 N N . LYS A 1 87 ? -8.670 -3.515 18.494 1.00 63.59 87 LYS A N 1
ATOM 676 C CA . LYS A 1 87 ? -9.456 -4.737 18.713 1.00 63.59 87 LYS A CA 1
ATOM 677 C C . LYS A 1 87 ? -9.121 -5.447 20.032 1.00 63.59 87 LYS A C 1
ATOM 679 O O . LYS A 1 87 ? -9.995 -6.078 20.604 1.00 63.59 87 LYS A O 1
ATOM 684 N N . ASN A 1 88 ? -7.876 -5.368 20.504 1.00 56.81 88 ASN A N 1
ATOM 685 C CA . ASN A 1 88 ? -7.449 -6.053 21.729 1.00 56.81 88 ASN A CA 1
ATOM 686 C C . ASN A 1 88 ? -7.781 -5.272 23.012 1.00 56.81 88 ASN A C 1
ATOM 688 O O . ASN A 1 88 ? -7.576 -5.796 24.102 1.00 56.81 88 ASN A O 1
ATOM 692 N N . VAL A 1 89 ? -8.234 -4.020 22.890 1.00 56.12 89 VAL A N 1
ATOM 693 C CA . VAL A 1 89 ? -8.518 -3.131 24.030 1.00 56.12 89 VAL A CA 1
ATOM 694 C C . VAL A 1 89 ? -10.030 -2.944 24.253 1.00 56.12 89 VAL A C 1
ATOM 696 O O . VAL A 1 89 ? -10.423 -2.519 25.336 1.00 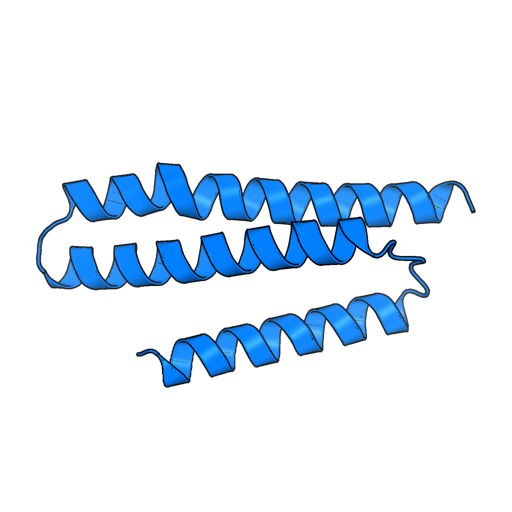56.12 89 VAL A O 1
ATOM 699 N N . SER A 1 90 ? -10.875 -3.266 23.263 1.00 47.78 90 SER A N 1
ATOM 700 C CA . SER A 1 90 ? -12.350 -3.210 23.336 1.00 47.78 90 SER A CA 1
ATOM 701 C C . SER A 1 90 ? -12.979 -4.551 23.692 1.00 47.78 90 SER A C 1
ATOM 703 O O . SER A 1 90 ? -13.950 -4.552 24.474 1.00 47.78 90 SER A O 1
#

pLDDT: mean 84.04, std 9.42, range [47.78, 95.62]

Sequence (90 aa):
MWAVIGFVLGIGATLLYQSIRNQRISVRWYEMLIGAIGLVMFFFGLQNFLTGFAEFASHASLIFLLIVCLPGLLLFGLASRLASMHKNVS

Organism: NCBI:txid61435